Protein AF-H2C5J9-F1 (afdb_monomer_lite)

Sequence (45 aa):
MQILKDNGLIDIKKVITLSGPRTVIEITDKGTEVIKKYLDVIKKF

pLDDT: mean 93.64, std 6.56, range [61.38, 97.31]

Organism: NCBI:txid671065

Foldseek 3Di:
DVVCVVVVQKDWDWDQDPVGIDIDIGGDPVNVVVVVVVVVVVVVD

Radius of gyration: 14.05 Å; chains: 1; bounding box: 32×16×34 Å

Structure (mmCIF, N/CA/C/O backbone):
data_AF-H2C5J9-F1
#
_entry.id   AF-H2C5J9-F1
#
loop_
_atom_site.group_PDB
_atom_site.id
_atom_site.type_symbol
_atom_site.label_atom_id
_atom_site.label_alt_id
_atom_site.label_comp_id
_atom_site.label_asym_id
_atom_site.label_entity_id
_atom_site.label_seq_id
_atom_site.pdbx_PDB_ins_code
_atom_site.Cartn_x
_atom_site.Cartn_y
_atom_site.Cartn_z
_atom_site.occupancy
_atom_site.B_iso_or_equiv
_atom_site.auth_seq_id
_atom_site.auth_comp_id
_atom_site.auth_asym_id
_atom_site.auth_atom_id
_atom_site.pdbx_PDB_model_num
ATOM 1 N N . MET A 1 1 ? -2.467 -11.022 -3.544 1.00 70.88 1 MET A N 1
ATOM 2 C CA . MET A 1 1 ? -1.787 -9.897 -4.227 1.00 70.88 1 MET A C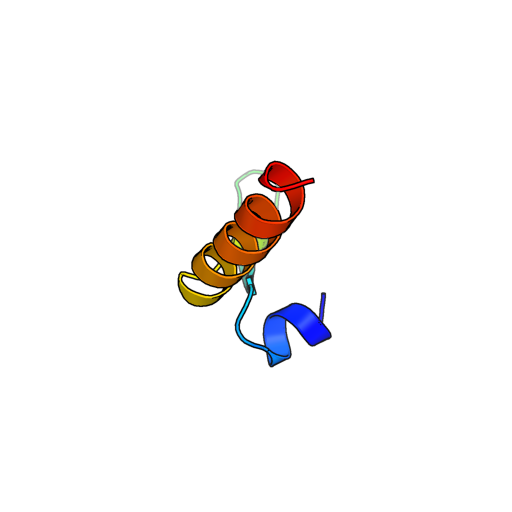A 1
ATOM 3 C C . MET A 1 1 ? -2.695 -9.216 -5.240 1.00 70.88 1 MET A C 1
ATOM 5 O O . MET A 1 1 ? -2.905 -8.025 -5.079 1.00 70.88 1 MET A O 1
ATOM 9 N N . GLN A 1 2 ? -3.274 -9.944 -6.210 1.00 87.94 2 GLN A N 1
ATOM 10 C CA . GLN A 1 2 ? -4.147 -9.366 -7.250 1.00 87.94 2 GLN A CA 1
ATOM 11 C C . GLN A 1 2 ? -5.268 -8.493 -6.661 1.00 87.94 2 GLN A C 1
ATOM 13 O O . GLN A 1 2 ? -5.307 -7.305 -6.922 1.00 87.94 2 GLN A O 1
ATOM 18 N N . ILE A 1 3 ? -6.049 -9.036 -5.721 1.00 94.50 3 ILE A N 1
ATOM 19 C CA . ILE A 1 3 ? -7.155 -8.318 -5.064 1.00 94.50 3 ILE A CA 1
ATOM 20 C C . ILE A 1 3 ? -6.691 -7.021 -4.378 1.00 94.50 3 ILE A C 1
ATOM 22 O O . ILE A 1 3 ? -7.377 -6.010 -4.451 1.00 94.50 3 ILE A O 1
ATOM 26 N N . LEU A 1 4 ? -5.525 -7.011 -3.722 1.00 94.56 4 LEU A N 1
ATOM 27 C CA . LEU A 1 4 ? -5.012 -5.806 -3.054 1.00 94.56 4 LEU A CA 1
ATOM 28 C C . LEU A 1 4 ? -4.627 -4.724 -4.069 1.00 94.56 4 LEU A C 1
ATOM 30 O O . LEU A 1 4 ? -4.860 -3.543 -3.821 1.00 94.56 4 LEU A O 1
ATOM 34 N N . LYS A 1 5 ? -4.074 -5.136 -5.212 1.00 94.19 5 LYS A N 1
ATOM 35 C CA . LYS A 1 5 ? -3.754 -4.243 -6.324 1.00 94.19 5 LYS A CA 1
ATOM 36 C C . LYS A 1 5 ? -5.022 -3.722 -7.001 1.00 94.19 5 LYS A C 1
ATOM 38 O O . LYS A 1 5 ? -5.148 -2.520 -7.193 1.00 94.19 5 LYS A O 1
ATO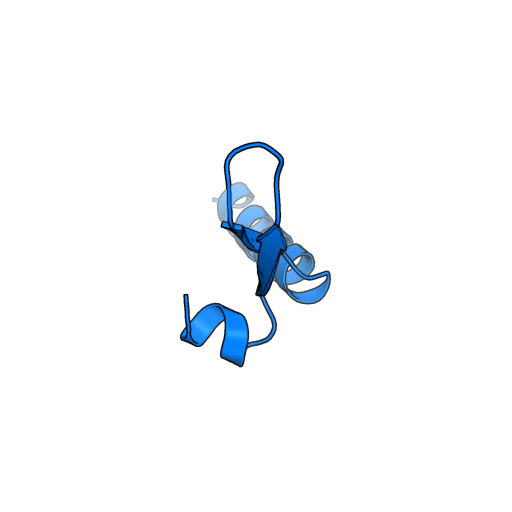M 43 N N . ASP A 1 6 ? -5.985 -4.597 -7.279 1.00 96.19 6 ASP A N 1
ATOM 44 C CA . ASP A 1 6 ? -7.260 -4.241 -7.919 1.00 96.19 6 ASP A CA 1
ATOM 45 C C . ASP A 1 6 ? -8.075 -3.267 -7.052 1.00 96.19 6 ASP A C 1
ATOM 47 O O . ASP A 1 6 ? -8.765 -2.388 -7.559 1.00 96.19 6 ASP A O 1
ATOM 51 N N . ASN A 1 7 ? -7.944 -3.368 -5.726 1.00 95.31 7 ASN A N 1
ATOM 52 C CA . ASN A 1 7 ? -8.544 -2.429 -4.777 1.00 95.31 7 ASN A CA 1
ATOM 53 C C . ASN A 1 7 ? -7.711 -1.151 -4.554 1.00 95.31 7 ASN A C 1
ATOM 55 O O . ASN A 1 7 ? -8.118 -0.284 -3.772 1.00 95.31 7 ASN A O 1
ATOM 59 N N . GLY A 1 8 ? -6.561 -1.012 -5.218 1.00 95.75 8 GLY A N 1
ATOM 60 C CA . GLY A 1 8 ? -5.673 0.148 -5.119 1.00 95.75 8 GLY A CA 1
ATOM 61 C C . GLY A 1 8 ? -4.992 0.299 -3.759 1.00 95.75 8 GLY A C 1
ATOM 62 O O . GLY A 1 8 ? -4.688 1.417 -3.353 1.00 95.75 8 GLY A O 1
ATOM 63 N N . LEU A 1 9 ? -4.809 -0.797 -3.019 1.00 96.69 9 LEU A N 1
ATOM 64 C CA . LEU A 1 9 ? -4.160 -0.801 -1.701 1.00 96.69 9 LEU A CA 1
ATOM 65 C C . LEU A 1 9 ? -2.645 -1.005 -1.803 1.00 96.69 9 LEU A C 1
ATOM 67 O O . LEU A 1 9 ? -1.906 -0.593 -0.910 1.00 96.69 9 LEU A O 1
ATOM 71 N N . ILE A 1 10 ? -2.190 -1.652 -2.876 1.00 97.12 10 ILE A N 1
ATOM 72 C CA . ILE A 1 10 ? -0.772 -1.855 -3.168 1.00 97.12 10 ILE A CA 1
ATOM 73 C C . ILE A 1 10 ? -0.486 -1.595 -4.643 1.00 97.12 10 ILE A C 1
ATOM 75 O O . ILE A 1 10 ? -1.315 -1.900 -5.502 1.00 97.12 10 ILE A O 1
ATOM 79 N N . ASP A 1 11 ? 0.728 -1.145 -4.924 1.00 96.12 11 ASP A N 1
ATOM 80 C CA . ASP A 1 11 ? 1.312 -1.128 -6.256 1.00 96.12 11 ASP A CA 1
ATOM 81 C C . ASP A 1 11 ? 2.371 -2.217 -6.391 1.00 96.12 11 ASP A C 1
ATOM 83 O O . ASP A 1 11 ? 3.088 -2.551 -5.449 1.00 96.12 11 ASP A O 1
ATOM 87 N N . ILE A 1 12 ? 2.457 -2.803 -7.586 1.00 94.81 12 ILE A N 1
ATOM 88 C CA . ILE A 1 12 ? 3.407 -3.874 -7.896 1.00 94.81 12 ILE A CA 1
ATOM 89 C C . ILE A 1 12 ? 4.208 -3.454 -9.119 1.00 94.81 12 ILE A C 1
ATOM 91 O O . ILE A 1 12 ? 3.649 -3.353 -10.217 1.00 94.81 12 ILE A O 1
ATOM 95 N N . LYS A 1 13 ? 5.516 -3.264 -8.937 1.00 93.62 13 LYS A N 1
ATOM 96 C CA . LYS A 1 13 ? 6.448 -2.867 -9.996 1.00 93.62 13 LYS A CA 1
ATOM 97 C C . LYS A 1 13 ? 7.604 -3.849 -10.120 1.00 93.62 13 LYS A C 1
ATOM 99 O O . LYS A 1 13 ? 8.097 -4.389 -9.132 1.00 93.62 13 LYS A O 1
ATOM 104 N N . LYS A 1 14 ? 8.050 -4.078 -11.354 1.00 94.94 14 LYS A N 1
ATOM 105 C CA . LYS A 1 14 ? 9.311 -4.774 -11.624 1.00 94.94 14 LYS A CA 1
ATOM 106 C C . LYS A 1 14 ? 10.413 -3.732 -11.724 1.00 94.94 14 LYS A C 1
ATOM 108 O O . LYS A 1 14 ? 10.302 -2.796 -12.508 1.00 94.94 14 LYS A O 1
ATOM 113 N N . VAL A 1 15 ? 11.464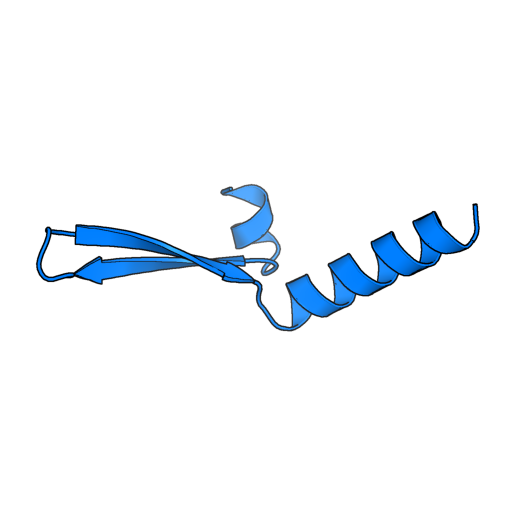 -3.909 -10.941 1.00 95.44 15 VAL A N 1
ATOM 114 C CA . VAL A 1 15 ? 12.650 -3.051 -10.936 1.00 95.44 15 VAL A CA 1
ATOM 115 C C . VAL A 1 15 ? 13.879 -3.901 -11.193 1.00 95.44 15 VAL A C 1
ATOM 117 O O . VAL A 1 15 ? 14.005 -5.009 -10.675 1.00 95.44 15 VAL A O 1
ATOM 120 N N . ILE A 1 16 ? 14.7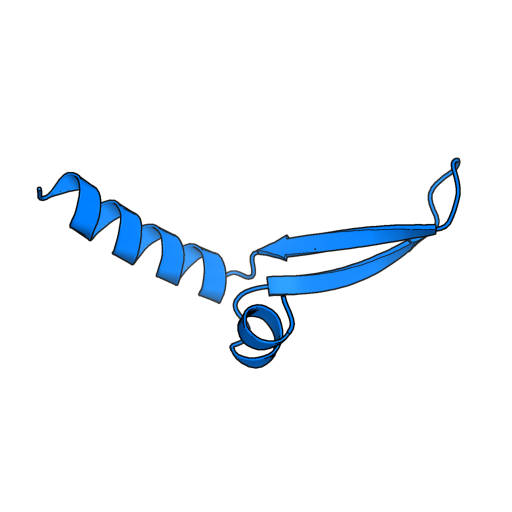83 -3.385 -12.014 1.00 95.00 16 ILE A N 1
ATOM 121 C CA . ILE A 1 16 ? 16.061 -4.030 -12.294 1.00 95.00 16 ILE A CA 1
ATOM 122 C C . ILE A 1 16 ? 17.027 -3.604 -11.192 1.00 95.00 16 ILE A C 1
ATOM 124 O O . ILE A 1 16 ? 17.254 -2.412 -10.997 1.00 95.00 16 ILE A O 1
ATOM 128 N N . THR A 1 17 ? 17.571 -4.567 -10.451 1.00 94.06 17 THR A N 1
ATOM 129 C CA . THR A 1 17 ? 18.629 -4.317 -9.466 1.00 94.06 17 THR A CA 1
ATOM 130 C C . THR A 1 17 ? 19.946 -4.916 -9.953 1.00 94.06 17 THR A C 1
ATOM 132 O O . THR A 1 17 ? 19.965 -5.699 -10.904 1.00 94.06 17 THR A O 1
ATOM 135 N N . LEU A 1 18 ? 21.058 -4.584 -9.286 1.00 94.00 18 LEU A N 1
ATOM 136 C CA . LEU A 1 18 ? 22.382 -5.151 -9.589 1.00 94.00 18 LEU A CA 1
ATOM 137 C C . LEU A 1 18 ? 22.404 -6.689 -9.534 1.00 94.00 18 LEU A C 1
ATOM 139 O O . LEU A 1 18 ? 23.221 -7.318 -10.194 1.00 94.00 18 LEU A O 1
ATOM 143 N N . SER A 1 19 ? 21.497 -7.299 -8.768 1.00 93.69 19 SER A N 1
ATOM 144 C CA . SER A 1 19 ? 21.373 -8.755 -8.635 1.00 93.69 19 SER A CA 1
ATOM 145 C C . SER A 1 19 ? 20.314 -9.367 -9.564 1.00 93.69 19 SER A C 1
ATOM 147 O O . SER A 1 19 ? 19.987 -10.541 -9.403 1.00 93.69 19 SER A O 1
ATOM 149 N N . GLY A 1 20 ? 19.739 -8.591 -10.489 1.00 94.44 20 GLY A N 1
ATOM 150 C CA . GLY A 1 20 ? 18.701 -9.029 -11.426 1.00 94.44 20 GLY A CA 1
ATOM 151 C C . GLY A 1 20 ? 17.327 -8.375 -11.205 1.00 94.44 20 GLY A C 1
ATOM 152 O O . GLY A 1 20 ? 17.149 -7.540 -10.314 1.00 94.44 20 GLY A O 1
ATOM 153 N N . PRO A 1 21 ? 16.322 -8.717 -12.031 1.00 95.81 21 PRO A N 1
ATOM 154 C CA . PRO A 1 21 ? 14.978 -8.168 -11.901 1.00 95.81 21 PRO A CA 1
ATOM 155 C C . PRO A 1 21 ? 14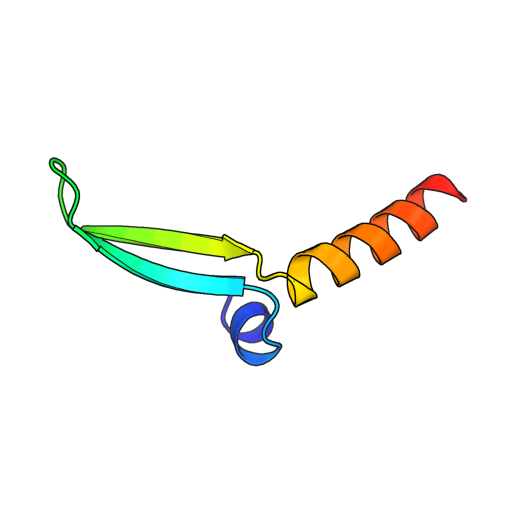.323 -8.623 -10.593 1.00 95.81 21 PRO A C 1
ATOM 157 O O . PRO A 1 21 ? 14.274 -9.813 -10.281 1.00 95.81 21 PRO A O 1
ATOM 160 N N . ARG A 1 22 ? 13.766 -7.674 -9.842 1.00 96.44 22 ARG A N 1
ATOM 161 C CA . ARG A 1 22 ? 12.988 -7.928 -8.628 1.00 96.44 22 ARG A CA 1
ATOM 162 C C . ARG A 1 22 ? 11.596 -7.330 -8.729 1.00 96.44 22 ARG A C 1
ATOM 164 O O . ARG A 1 22 ? 11.383 -6.295 -9.354 1.00 96.44 22 ARG A O 1
ATOM 171 N N . THR A 1 23 ? 10.647 -7.995 -8.080 1.00 95.94 23 THR A N 1
ATOM 172 C CA . THR A 1 23 ? 9.303 -7.453 -7.876 1.00 95.94 23 THR A CA 1
ATOM 173 C C . THR A 1 23 ? 9.299 -6.675 -6.570 1.00 95.94 23 THR A C 1
ATOM 175 O O . THR A 1 23 ? 9.642 -7.228 -5.527 1.00 95.94 23 THR A O 1
ATOM 178 N N . VAL A 1 24 ? 8.925 -5.403 -6.637 1.00 95.12 24 VAL A N 1
ATOM 179 C CA . VAL A 1 24 ? 8.727 -4.531 -5.481 1.00 95.12 24 VAL A CA 1
ATOM 180 C C . VAL A 1 24 ? 7.239 -4.273 -5.325 1.00 95.12 24 VAL A C 1
ATOM 182 O O . VAL A 1 24 ? 6.528 -4.046 -6.306 1.00 95.12 24 VAL A O 1
ATOM 185 N N . ILE A 1 25 ? 6.789 -4.347 -4.078 1.00 95.62 25 ILE A N 1
ATOM 186 C CA . ILE A 1 25 ? 5.410 -4.105 -3.686 1.00 95.62 25 ILE A CA 1
ATOM 187 C C . ILE A 1 25 ? 5.422 -2.913 -2.744 1.00 95.62 25 ILE A C 1
ATOM 189 O O . ILE A 1 25 ? 6.112 -2.943 -1.726 1.00 95.62 25 ILE A O 1
ATOM 193 N N . GLU A 1 26 ? 4.676 -1.878 -3.096 1.00 95.88 26 GLU A N 1
ATOM 194 C CA . GLU A 1 26 ? 4.546 -0.659 -2.302 1.00 95.88 26 GLU A CA 1
ATOM 195 C C . GLU A 1 26 ? 3.113 -0.534 -1.806 1.00 95.88 26 GLU A C 1
ATOM 197 O O . GLU A 1 26 ? 2.167 -0.853 -2.522 1.00 95.88 26 GLU A O 1
ATOM 202 N N . ILE A 1 27 ? 2.950 -0.101 -0.560 1.00 96.50 27 ILE A N 1
ATOM 203 C CA . ILE A 1 27 ? 1.635 0.223 -0.009 1.00 96.50 27 ILE A CA 1
ATOM 204 C C . ILE A 1 27 ? 1.283 1.624 -0.500 1.00 96.50 27 ILE A C 1
ATOM 206 O O . ILE A 1 27 ? 2.084 2.545 -0.354 1.00 96.50 27 ILE A O 1
ATOM 210 N N . THR A 1 28 ? 0.097 1.783 -1.080 1.00 97.12 28 THR A N 1
ATOM 211 C CA . THR A 1 28 ? -0.378 3.094 -1.542 1.00 97.12 28 THR A CA 1
ATOM 212 C C . THR A 1 28 ? -0.819 3.957 -0.358 1.00 97.12 28 THR A C 1
ATOM 214 O O . THR A 1 28 ? -1.049 3.453 0.747 1.00 97.12 28 THR A O 1
ATOM 217 N N . ASP A 1 29 ? -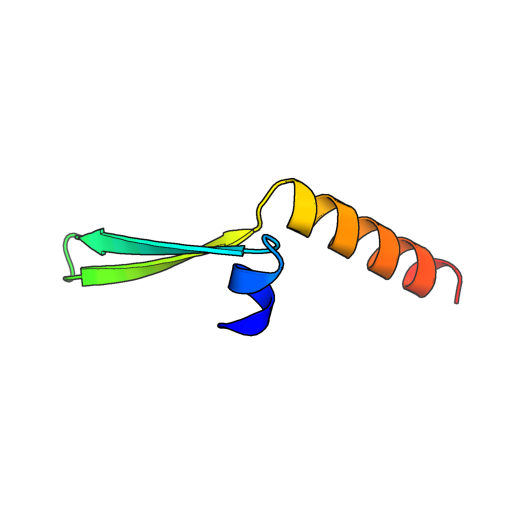1.030 5.255 -0.575 1.00 97.31 29 ASP A N 1
ATOM 218 C CA . ASP A 1 29 ? -1.600 6.135 0.456 1.00 97.31 29 ASP A CA 1
ATOM 219 C C . ASP A 1 29 ? -2.963 5.617 0.944 1.00 97.31 29 ASP A C 1
ATOM 221 O O . ASP A 1 29 ? -3.199 5.489 2.148 1.00 97.31 29 ASP A O 1
ATOM 225 N N . LYS A 1 30 ? -3.816 5.173 0.010 1.00 96.56 30 LYS A N 1
ATOM 226 C CA . LYS A 1 30 ? -5.093 4.509 0.314 1.00 96.56 30 LYS A CA 1
ATOM 227 C C . LYS A 1 30 ? -4.892 3.248 1.159 1.00 96.56 30 LYS A C 1
ATOM 229 O O . LYS A 1 30 ? -5.612 3.032 2.134 1.00 96.56 30 LYS A O 1
ATOM 234 N N . GLY A 1 31 ? -3.921 2.407 0.801 1.00 96.69 31 GLY A N 1
ATOM 235 C CA . GLY A 1 31 ? -3.568 1.215 1.573 1.00 96.69 31 GLY A CA 1
ATOM 236 C C . GLY A 1 31 ? -3.147 1.555 3.001 1.00 96.69 31 GLY A C 1
ATOM 237 O O . GLY A 1 31 ? -3.601 0.915 3.952 1.00 96.69 31 GLY A O 1
ATOM 238 N N . THR A 1 32 ? -2.356 2.613 3.161 1.00 97.31 32 THR A N 1
ATOM 239 C CA . THR A 1 32 ? -1.896 3.107 4.462 1.00 97.31 32 THR A CA 1
ATOM 240 C C . THR A 1 32 ? -3.061 3.572 5.337 1.00 97.31 32 THR A C 1
ATOM 242 O O . THR A 1 32 ? -3.122 3.219 6.516 1.00 97.31 32 THR A O 1
ATOM 245 N N . GLU A 1 33 ? -4.014 4.325 4.786 1.00 97.19 33 GLU A N 1
ATOM 246 C CA . GLU A 1 33 ? -5.218 4.748 5.517 1.00 97.19 33 GLU A CA 1
ATOM 247 C C . GLU A 1 33 ? -6.068 3.565 5.984 1.00 97.19 33 GLU A C 1
ATOM 249 O O . GLU A 1 33 ? -6.551 3.543 7.119 1.00 97.19 33 GLU A O 1
ATOM 254 N N . VAL A 1 34 ? -6.243 2.567 5.119 1.00 96.06 34 VAL A N 1
ATOM 255 C CA . VAL A 1 34 ? -7.009 1.360 5.439 1.00 96.06 34 VAL A CA 1
ATOM 256 C C . VAL A 1 34 ? -6.337 0.578 6.568 1.00 96.06 34 VAL A C 1
ATOM 258 O O . VAL A 1 34 ? -7.009 0.196 7.526 1.00 96.06 34 VAL A O 1
ATOM 261 N N . ILE A 1 35 ? -5.014 0.400 6.512 1.00 95.31 35 ILE A N 1
ATOM 262 C CA . ILE A 1 35 ? -4.250 -0.275 7.571 1.00 95.31 35 ILE A CA 1
ATOM 263 C C . ILE A 1 35 ? -4.387 0.469 8.902 1.00 95.31 35 ILE A C 1
ATOM 265 O O . ILE A 1 35 ? -4.620 -0.169 9.928 1.00 95.31 35 ILE A O 1
ATOM 269 N N . LYS A 1 36 ? -4.305 1.806 8.899 1.00 96.12 36 LYS A N 1
ATOM 270 C CA . LYS A 1 36 ? -4.503 2.614 10.114 1.00 96.12 36 LYS A CA 1
ATOM 271 C C . LYS A 1 36 ? -5.868 2.350 10.752 1.00 96.12 36 LYS A C 1
ATOM 273 O O . LYS A 1 36 ? -5.919 2.055 11.940 1.00 96.12 36 LYS A O 1
ATOM 278 N N . LYS A 1 37 ? -6.948 2.341 9.963 1.00 95.31 37 LYS A N 1
ATOM 279 C CA . LYS A 1 37 ? -8.302 2.036 10.465 1.00 95.31 37 LYS A CA 1
ATOM 280 C C . LYS A 1 37 ? -8.386 0.649 11.103 1.00 95.31 37 LYS A C 1
ATOM 282 O O . LYS A 1 37 ? -8.978 0.509 12.168 1.00 95.31 37 LYS A O 1
ATOM 287 N N . TYR A 1 38 ? -7.780 -0.364 10.483 1.00 94.62 38 TYR A N 1
ATOM 288 C CA . TYR A 1 38 ? -7.738 -1.709 11.064 1.00 94.62 38 TYR A CA 1
ATOM 289 C C . TYR A 1 38 ? -6.955 -1.741 12.380 1.00 94.62 38 TYR A C 1
ATOM 291 O O . TYR A 1 38 ? -7.433 -2.316 13.355 1.00 94.62 38 TYR A O 1
ATOM 299 N N . LEU A 1 39 ? -5.790 -1.090 12.438 1.00 95.38 39 LEU A N 1
ATOM 300 C CA . LEU A 1 39 ? -4.993 -0.999 13.664 1.00 95.38 39 LEU A CA 1
ATOM 301 C C . LEU A 1 39 ? -5.734 -0.257 14.781 1.00 95.38 39 LEU A C 1
ATOM 303 O O . LEU A 1 39 ? -5.638 -0.660 15.937 1.00 95.38 39 LEU A O 1
ATOM 307 N N . ASP A 1 40 ? -6.488 0.788 14.452 1.00 95.44 40 ASP A N 1
ATOM 308 C CA . ASP A 1 40 ? -7.290 1.533 15.424 1.00 95.44 40 ASP A CA 1
ATOM 309 C C . ASP A 1 40 ? -8.431 0.690 15.997 1.00 95.44 40 ASP A C 1
ATOM 311 O O . ASP A 1 40 ? -8.743 0.813 17.179 1.00 95.44 40 ASP A O 1
ATOM 315 N N . VAL A 1 41 ? -9.049 -0.179 15.189 1.00 95.19 41 VAL A N 1
ATOM 316 C CA . VAL A 1 41 ? -10.039 -1.147 15.685 1.00 95.19 41 VAL A CA 1
ATOM 317 C C . VAL A 1 41 ? -9.366 -2.153 16.610 1.00 95.19 41 VAL A C 1
ATOM 319 O O . VAL A 1 41 ? -9.855 -2.363 17.713 1.00 95.19 41 VAL A O 1
ATOM 322 N N . ILE A 1 42 ? -8.226 -2.719 16.204 1.00 94.56 42 ILE A N 1
ATOM 323 C CA . ILE A 1 42 ? -7.495 -3.709 17.008 1.00 94.56 42 ILE A CA 1
ATOM 324 C C . ILE A 1 42 ? -7.073 -3.124 18.358 1.00 94.56 42 ILE A C 1
ATOM 326 O O . ILE A 1 42 ? -7.226 -3.791 19.364 1.00 94.56 42 ILE A O 1
ATOM 330 N N . LYS A 1 43 ? -6.587 -1.878 18.401 1.00 89.75 43 LYS A N 1
ATOM 331 C CA . LYS A 1 43 ? -6.168 -1.211 19.648 1.00 89.75 43 LYS A CA 1
ATOM 332 C C . LYS A 1 43 ? -7.315 -0.871 20.603 1.00 89.75 43 LYS A C 1
ATOM 334 O O . LYS A 1 43 ? -7.053 -0.533 21.753 1.00 89.75 43 LYS A O 1
ATOM 339 N N . LYS A 1 44 ? -8.555 -0.836 20.109 1.00 81.75 44 LYS A N 1
ATOM 340 C CA . LYS A 1 44 ? -9.751 -0.588 20.929 1.00 81.75 44 LYS A CA 1
ATOM 341 C C . LYS A 1 44 ? -10.288 -1.865 21.583 1.00 81.75 44 LYS A C 1
ATOM 343 O O . LYS A 1 44 ? -11.177 -1.751 22.424 1.00 81.75 44 LYS A O 1
ATOM 348 N N . PHE A 1 45 ? -9.775 -3.028 21.185 1.00 61.38 45 PHE A N 1
ATOM 349 C CA . PHE A 1 45 ? -9.986 -4.321 21.833 1.00 61.38 45 PHE A CA 1
ATOM 350 C C . PHE A 1 45 ? -8.782 -4.667 22.712 1.00 61.38 45 PHE A C 1
ATOM 352 O O . PHE A 1 45 ? -9.009 -5.357 23.728 1.00 61.38 45 PHE A O 1
#

Secondary structure (DSSP, 8-state):
-HHHHHTTSEEEEEEEETTEEEEEEEE-HHHHHHHHHHHHHHHT-

InterPro domains:
  IPR036388 Winged helix-like DNA-binding domain superfamily [G3DSA:1.10.10.10] (1-45)
  IPR036390 Winged helix DNA-binding domain superfamily [SSF46785] (2-42)